Protein AF-A0A956KE11-F1 (afdb_monomer)

pLDDT: mean 88.12, std 10.18, range [36.97, 97.94]

Solvent-accessible surface area (backbone atoms only — not comparable to full-atom values): 7948 Å² total; per-residue (Å²): 66,42,61,69,60,51,49,52,52,52,53,33,39,74,71,63,78,38,51,71,66,59,51,47,53,65,66,60,51,60,54,51,48,78,52,101,87,48,77,42,50,43,34,36,25,60,77,70,75,45,60,56,69,45,77,30,63,95,55,54,39,70,59,51,49,53,53,49,52,57,41,44,76,49,68,42,56,40,45,32,36,56,39,51,71,70,43,50,51,53,33,31,73,78,41,68,81,42,45,73,41,79,86,78,17,31,39,39,40,63,76,96,72,78,82,83,89,73,88,79,90,83,81,90,83,82,86,78,82,82,82,128

Nearest PDB structures (foldseek):
  8std-assembly3_E  TM=9.061E-01  e=2.259E-05  Lactiplantibacillus plantarum WCFS1
  7mj0-assembly2_D  TM=8.560E-01  e=4.032E-05  Lactiplantibacillus plantarum WCFS1
  7mj0-assembly1_B  TM=8.687E-01  e=7.674E-05  Lactiplantibacillus plantarum WCFS1
  8stc-assembly2_D  TM=8.811E-01  e=1.558E-04  Lactiplantibacillus plantarum WCFS1
  7mj1-assembly3_F  TM=8.838E-01  e=1.008E-03  Lactiplantibacillus plantarum WCFS1

Secondary structure (DSSP, 8-state):
--HHHHHHHHHHHHHTSS-HHHHHHHHHS-SEEE-SS-EEETTHHHHHSS--EEE-TT--HHHHHHHHHHHHHTT--EEEES--HHHHHHHHHH-TTPEEETTTTEEEES-SS-------PPP---------

Structure (mmCIF, N/CA/C/O backbone):
data_AF-A0A956KE11-F1
#
_entry.id   AF-A0A956KE11-F1
#
loop_
_atom_site.group_PDB
_atom_site.id
_atom_site.type_symbol
_atom_site.label_atom_id
_atom_site.label_alt_id
_atom_site.label_comp_id
_atom_site.label_asym_id
_atom_site.label_entity_id
_atom_site.label_seq_id
_atom_site.pdbx_PDB_ins_code
_atom_site.Cartn_x
_atom_site.Cartn_y
_atom_site.Cartn_z
_atom_site.occupancy
_atom_site.B_iso_or_equiv
_atom_site.auth_seq_id
_atom_site.auth_comp_id
_atom_site.auth_asym_id
_atom_site.auth_atom_id
_atom_site.pdbx_PDB_model_num
ATOM 1 N N . MET A 1 1 ? -2.389 1.232 8.891 1.00 76.06 1 MET A N 1
ATOM 2 C CA . MET A 1 1 ? -3.772 1.565 9.278 1.00 76.06 1 MET A CA 1
ATOM 3 C C . MET A 1 1 ? -4.505 2.417 8.234 1.00 76.06 1 MET A C 1
ATOM 5 O O . MET A 1 1 ? -4.085 3.531 7.936 1.00 76.06 1 MET A O 1
ATOM 9 N N . HIS A 1 2 ? -5.618 1.891 7.710 1.00 80.00 2 HIS A N 1
ATOM 10 C CA . HIS A 1 2 ? -6.595 2.603 6.868 1.00 80.00 2 HIS A CA 1
ATOM 11 C C . HIS A 1 2 ? -7.707 3.247 7.735 1.00 80.00 2 HIS A C 1
ATOM 13 O O . HIS A 1 2 ? -8.041 2.657 8.771 1.00 80.00 2 HIS A O 1
ATOM 19 N N . PRO A 1 3 ? -8.317 4.389 7.345 1.00 81.88 3 PRO A N 1
ATOM 20 C CA . PRO A 1 3 ? -9.394 5.034 8.110 1.00 81.88 3 PRO A CA 1
ATOM 21 C C . PRO A 1 3 ? -10.563 4.112 8.486 1.00 81.88 3 PRO A C 1
ATOM 23 O O . PRO A 1 3 ? -11.011 4.134 9.630 1.00 81.88 3 PRO A O 1
ATOM 26 N N . ASP A 1 4 ? -11.008 3.243 7.576 1.00 84.56 4 ASP A N 1
ATOM 27 C CA . ASP A 1 4 ? -12.118 2.317 7.857 1.00 84.56 4 ASP A CA 1
ATOM 28 C C . ASP A 1 4 ? -11.767 1.284 8.935 1.00 84.56 4 ASP A C 1
ATOM 30 O O . ASP A 1 4 ? -12.592 0.974 9.792 1.00 84.56 4 ASP A O 1
ATOM 34 N N . ARG A 1 5 ? -10.515 0.801 8.960 1.00 84.31 5 ARG A N 1
ATOM 35 C CA . ARG A 1 5 ? -10.035 -0.096 10.025 1.00 84.31 5 ARG A CA 1
ATOM 36 C C . ARG A 1 5 ? -9.970 0.617 11.374 1.00 84.31 5 ARG A C 1
ATOM 38 O O . ARG A 1 5 ? -10.245 0.000 12.398 1.00 84.31 5 ARG A O 1
ATOM 45 N N . LEU A 1 6 ? -9.601 1.901 11.386 1.00 88.12 6 LEU A N 1
ATOM 46 C CA . LEU A 1 6 ? -9.635 2.704 12.609 1.00 88.12 6 LEU A CA 1
ATOM 47 C C . LEU A 1 6 ? -11.067 2.877 13.103 1.00 88.12 6 LEU A C 1
ATOM 49 O O . LEU A 1 6 ? -11.324 2.703 14.291 1.00 88.12 6 LEU A O 1
ATOM 53 N N . ARG A 1 7 ? -12.003 3.164 12.197 1.00 90.31 7 ARG A N 1
ATOM 54 C CA . ARG A 1 7 ? -13.417 3.272 12.545 1.00 90.31 7 ARG A CA 1
ATOM 55 C C . ARG A 1 7 ? -13.948 1.971 13.150 1.00 90.31 7 ARG A C 1
ATOM 57 O O . ARG A 1 7 ? -14.533 2.027 14.225 1.00 90.31 7 ARG A O 1
ATOM 64 N N . ASP A 1 8 ? -13.670 0.823 12.530 1.00 91.44 8 ASP A N 1
ATOM 65 C CA . ASP A 1 8 ? -14.057 -0.487 13.076 1.00 91.44 8 ASP A CA 1
ATOM 66 C C . ASP A 1 8 ? -13.456 -0.734 14.469 1.00 91.44 8 ASP A C 1
ATOM 68 O O . ASP A 1 8 ? -14.165 -1.149 15.386 1.00 91.44 8 ASP A O 1
ATOM 72 N N . LEU A 1 9 ? -12.169 -0.420 14.671 1.00 91.19 9 LEU A N 1
ATOM 73 C CA . LEU A 1 9 ? -11.523 -0.554 15.980 1.00 91.19 9 LEU A CA 1
ATOM 74 C C . LEU A 1 9 ? -12.224 0.293 17.052 1.00 91.19 9 LEU A C 1
ATOM 76 O O . LEU A 1 9 ? -12.471 -0.197 18.154 1.00 91.19 9 LEU A O 1
ATOM 80 N N . LEU A 1 10 ? -12.561 1.543 16.731 1.00 93.88 10 LEU A N 1
ATOM 81 C CA . LEU A 1 10 ? -13.245 2.451 17.653 1.00 93.88 10 LEU A CA 1
ATOM 82 C C . LEU A 1 10 ? -14.689 2.009 17.930 1.00 93.88 10 LEU A C 1
ATOM 84 O O . LEU A 1 10 ? -15.141 2.089 19.072 1.00 93.88 10 LEU A O 1
ATOM 88 N N . ASP A 1 11 ? -15.398 1.494 16.925 1.00 95.81 11 ASP A N 1
ATOM 89 C CA . ASP A 1 11 ? -16.750 0.956 17.095 1.00 95.81 11 ASP A CA 1
ATOM 90 C C . ASP A 1 11 ? -16.746 -0.300 17.981 1.00 95.81 11 ASP A C 1
ATOM 92 O O . ASP A 1 11 ? -17.607 -0.450 18.851 1.00 95.81 11 ASP A O 1
ATOM 96 N N . ARG A 1 12 ? -15.748 -1.176 17.826 1.00 95.00 12 ARG A N 1
ATOM 97 C CA . ARG A 1 12 ? -15.538 -2.350 18.691 1.00 95.00 12 ARG A CA 1
ATOM 98 C C . ARG A 1 12 ? -15.190 -1.966 20.125 1.00 95.00 12 ARG A C 1
ATOM 100 O O . ARG A 1 12 ? -15.748 -2.546 21.053 1.00 95.00 12 ARG A O 1
ATOM 107 N N . LEU A 1 13 ? -14.330 -0.965 20.313 1.00 95.75 13 LEU A N 1
ATOM 108 C CA . LEU A 1 13 ? -14.021 -0.416 21.636 1.00 95.75 13 LEU A CA 1
ATOM 109 C C . LEU A 1 13 ? -15.288 0.137 22.305 1.00 95.75 13 LEU A C 1
ATOM 111 O O . LEU A 1 13 ? -15.566 -0.172 23.461 1.00 95.75 13 LEU A O 1
ATOM 115 N N . ARG A 1 14 ? -16.108 0.893 21.562 1.00 95.50 14 ARG A N 1
ATOM 116 C CA . ARG A 1 14 ? -17.378 1.449 22.058 1.00 95.50 14 ARG A CA 1
ATOM 117 C C . ARG A 1 14 ? -18.372 0.367 22.490 1.00 95.50 14 ARG A C 1
ATOM 119 O O . ARG A 1 14 ? -19.133 0.597 23.427 1.00 95.50 14 ARG A O 1
ATOM 126 N N . ARG A 1 15 ? -18.395 -0.779 21.805 1.00 96.38 15 ARG A N 1
ATOM 127 C CA . ARG A 1 15 ? -19.250 -1.928 22.149 1.00 96.38 15 ARG A CA 1
ATOM 128 C C . ARG A 1 15 ? -18.702 -2.785 23.295 1.00 96.38 15 ARG A C 1
ATOM 130 O O . ARG A 1 15 ? -19.442 -3.610 23.816 1.00 96.38 15 ARG A O 1
ATOM 137 N N . GLY A 1 16 ? -17.447 -2.579 23.698 1.00 94.62 16 GLY A N 1
ATOM 138 C CA . GLY A 1 16 ? -16.767 -3.405 24.698 1.00 94.62 16 GLY A CA 1
ATOM 139 C C . GLY A 1 16 ? -16.170 -4.702 24.139 1.00 94.62 16 GLY A C 1
ATOM 140 O O . GLY A 1 16 ? -15.747 -5.550 24.916 1.00 94.62 16 GLY A O 1
ATOM 141 N N . ASP A 1 17 ? -16.100 -4.857 22.811 1.00 96.25 17 ASP A N 1
ATOM 142 C CA . ASP A 1 17 ? -15.537 -6.045 22.142 1.00 96.25 17 ASP A CA 1
ATOM 143 C C . ASP A 1 17 ? -13.996 -6.096 22.221 1.00 96.25 17 ASP A C 1
ATOM 145 O O . ASP A 1 17 ? -13.373 -7.106 21.886 1.00 96.25 17 ASP A O 1
ATOM 149 N N . VAL A 1 18 ? -13.368 -4.966 22.549 1.00 95.38 18 VAL A N 1
ATOM 150 C CA . VAL A 1 18 ? -11.917 -4.757 22.637 1.00 95.38 18 VAL A CA 1
ATOM 151 C C . VAL A 1 18 ? -11.669 -3.840 23.832 1.0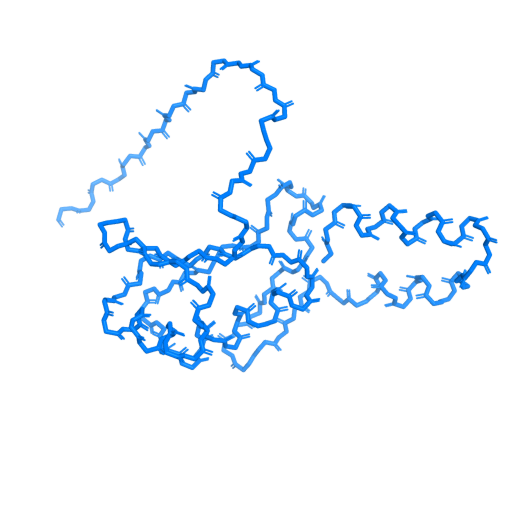0 95.38 18 VAL A C 1
ATOM 153 O O . VAL A 1 18 ? -12.413 -2.875 24.016 1.00 95.38 18 VAL A O 1
ATOM 156 N N . SER A 1 19 ? -10.654 -4.131 24.647 1.00 95.56 19 SER A N 1
ATOM 157 C CA . SER A 1 19 ? -10.302 -3.267 25.778 1.00 95.56 19 SER A CA 1
ATOM 158 C C . SER A 1 19 ? -9.607 -1.982 25.311 1.00 95.56 19 SER A C 1
ATOM 160 O O . SER A 1 19 ? -9.110 -1.890 24.186 1.00 95.56 19 SER A O 1
ATOM 162 N N . VAL A 1 20 ? -9.551 -0.969 26.181 1.00 94.25 20 VAL A N 1
ATOM 163 C CA . VAL A 1 20 ? -8.763 0.244 25.904 1.00 94.25 20 VAL A CA 1
ATOM 164 C C . VAL A 1 20 ? -7.294 -0.117 25.675 1.00 94.25 20 VAL A C 1
ATOM 166 O O . VAL A 1 20 ? -6.698 0.398 24.734 1.00 94.25 20 VAL A O 1
ATOM 169 N N . ASP A 1 21 ? -6.742 -1.034 26.469 1.00 93.94 21 ASP A N 1
ATOM 170 C CA . ASP A 1 21 ? -5.343 -1.457 26.361 1.00 93.94 21 ASP A CA 1
ATOM 171 C C . ASP A 1 21 ? -5.067 -2.171 25.030 1.00 93.94 21 ASP A C 1
ATOM 173 O O . ASP A 1 21 ? -4.112 -1.827 24.336 1.00 93.94 21 ASP A O 1
ATOM 177 N N . ASP A 1 22 ? -5.957 -3.069 24.595 1.00 89.88 22 ASP A N 1
ATOM 178 C CA . ASP A 1 22 ? -5.849 -3.736 23.288 1.00 89.88 22 ASP A CA 1
ATOM 179 C C . ASP A 1 22 ? -5.940 -2.737 22.124 1.00 89.88 22 ASP A C 1
ATOM 181 O O . ASP A 1 22 ? -5.258 -2.866 21.102 1.00 89.88 22 ASP A O 1
ATOM 185 N N . ALA A 1 23 ? -6.826 -1.743 22.242 1.00 89.81 23 ALA A N 1
ATOM 186 C CA . ALA A 1 23 ? -6.963 -0.696 21.240 1.00 89.81 23 ALA A CA 1
ATOM 187 C C . ALA A 1 23 ? -5.708 0.186 21.200 1.00 89.81 23 ALA A C 1
ATOM 189 O O . ALA A 1 23 ? -5.209 0.476 20.111 1.00 89.81 23 ALA A O 1
ATOM 190 N N . LEU A 1 24 ? -5.167 0.561 22.363 1.00 89.38 24 LEU A N 1
ATOM 191 C CA . LEU A 1 24 ? -3.918 1.307 22.476 1.00 89.38 24 LEU A CA 1
ATOM 192 C C . LEU A 1 24 ? -2.752 0.525 21.881 1.00 89.38 24 LEU A C 1
ATOM 194 O O . LEU A 1 24 ? -2.011 1.106 21.102 1.00 89.38 24 LEU A O 1
ATOM 198 N N . GLU A 1 25 ? -2.612 -0.771 22.152 1.00 87.25 25 GLU A N 1
ATOM 199 C CA . GLU A 1 25 ? -1.542 -1.594 21.576 1.00 87.25 25 GLU A CA 1
ATOM 200 C C . GLU A 1 25 ? -1.622 -1.632 20.041 1.00 87.25 25 GLU A C 1
ATOM 202 O O . GLU A 1 25 ? -0.618 -1.461 19.345 1.00 87.25 25 GLU A O 1
ATOM 207 N N . ARG A 1 26 ? -2.831 -1.778 19.486 1.00 82.69 26 ARG A N 1
ATOM 208 C CA . ARG A 1 26 ? -3.051 -1.760 18.029 1.00 82.69 26 ARG A CA 1
ATOM 209 C C . ARG A 1 26 ? -2.744 -0.406 17.396 1.00 82.69 26 ARG A C 1
ATOM 211 O O . ARG A 1 26 ? -2.255 -0.381 16.271 1.00 82.69 26 ARG A O 1
ATOM 218 N N . LEU A 1 27 ? -3.032 0.691 18.0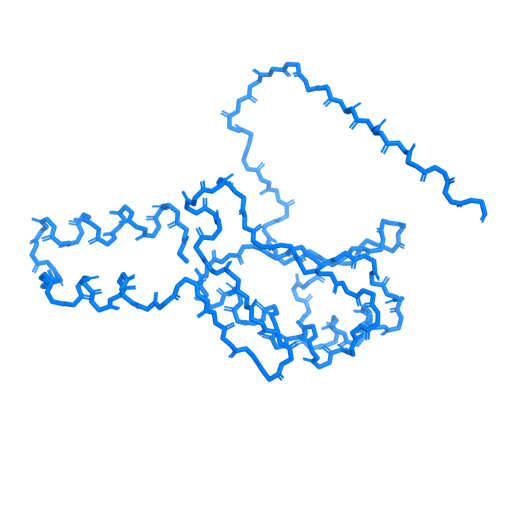95 1.00 81.56 27 LEU A N 1
ATOM 219 C CA . LEU A 1 27 ? -2.703 2.053 17.659 1.00 81.56 27 LEU A CA 1
ATOM 220 C C . LEU A 1 27 ? -1.221 2.395 17.864 1.00 81.56 27 LEU A C 1
ATOM 222 O O . LEU A 1 27 ? -0.675 3.211 17.124 1.00 81.56 27 LEU A O 1
ATOM 226 N N . ALA A 1 28 ? -0.593 1.793 18.876 1.00 76.94 28 ALA A N 1
ATOM 227 C CA . ALA A 1 28 ? 0.796 1.999 19.263 1.00 76.94 28 ALA A CA 1
ATOM 228 C C . ALA A 1 28 ? 1.774 1.192 18.411 1.00 76.94 28 ALA A C 1
ATOM 230 O O . ALA A 1 28 ? 2.962 1.524 18.406 1.00 76.94 28 ALA A O 1
ATOM 231 N N . ARG A 1 29 ? 1.303 0.179 17.661 1.00 70.81 29 ARG A N 1
ATOM 232 C CA . ARG A 1 29 ? 2.075 -0.357 16.535 1.00 70.81 29 ARG A CA 1
ATOM 233 C C . ARG A 1 29 ? 2.493 0.832 15.688 1.00 70.81 29 ARG A C 1
ATOM 235 O O . ARG A 1 29 ? 1.654 1.561 15.163 1.00 70.81 29 ARG A O 1
ATOM 242 N N . LEU A 1 30 ? 3.804 1.072 15.690 1.00 63.22 30 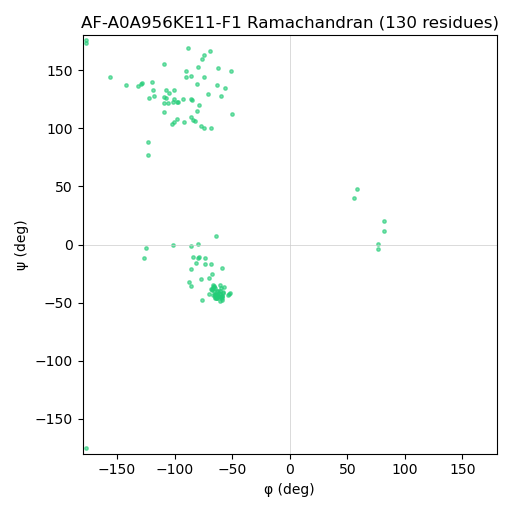LEU A N 1
ATOM 243 C CA . LEU A 1 30 ? 4.397 2.270 15.126 1.00 63.22 30 LEU A CA 1
ATOM 244 C C . LEU A 1 30 ? 3.874 2.462 13.702 1.00 63.22 30 LEU A C 1
ATOM 246 O O . LEU A 1 30 ? 3.641 1.477 12.998 1.00 63.22 30 LEU A O 1
ATOM 250 N N . PRO A 1 31 ? 3.765 3.715 13.232 1.00 73.62 31 PRO A N 1
ATOM 251 C CA . PRO A 1 31 ? 3.283 4.008 11.889 1.00 73.62 31 PRO A CA 1
ATOM 252 C C . PRO A 1 31 ? 4.209 3.467 10.795 1.00 73.62 31 PRO A C 1
ATOM 254 O O . PRO A 1 31 ? 4.013 3.790 9.635 1.00 73.62 31 PRO A O 1
ATOM 257 N N . PHE A 1 32 ? 5.228 2.683 11.147 1.00 77.62 32 PHE A N 1
ATOM 258 C CA . PHE A 1 32 ? 6.189 2.112 10.240 1.00 77.62 32 PHE A CA 1
ATOM 259 C C . PHE A 1 32 ? 6.314 0.609 10.453 1.00 77.62 32 PHE A C 1
ATOM 261 O O . PHE A 1 32 ? 6.386 0.143 11.588 1.00 77.62 32 PHE A O 1
ATOM 268 N N . VAL A 1 33 ? 6.407 -0.123 9.350 1.00 78.81 33 VAL A N 1
ATOM 269 C CA . VAL A 1 33 ? 6.904 -1.498 9.345 1.00 78.81 33 VAL A CA 1
ATOM 270 C C . VAL A 1 33 ? 8.303 -1.469 8.756 1.00 78.81 33 VAL A C 1
ATOM 272 O O . VAL A 1 33 ? 8.494 -1.009 7.628 1.00 78.81 33 VAL A O 1
ATOM 275 N N . ASP A 1 34 ? 9.273 -1.940 9.531 1.00 79.25 34 ASP A N 1
ATOM 276 C CA . ASP A 1 34 ? 10.620 -2.181 9.036 1.00 79.25 34 ASP A CA 1
ATOM 277 C C . ASP A 1 34 ? 10.627 -3.526 8.307 1.00 79.25 34 ASP A C 1
ATOM 279 O O . ASP A 1 34 ? 10.381 -4.584 8.887 1.00 79.25 34 ASP A O 1
ATOM 283 N N . THR A 1 35 ? 10.861 -3.460 7.005 1.00 78.75 35 THR A N 1
ATOM 284 C CA . THR A 1 35 ? 11.332 -4.598 6.215 1.00 78.75 35 THR A CA 1
ATOM 285 C C . THR A 1 35 ? 12.856 -4.615 6.261 1.00 78.75 35 THR A C 1
ATOM 287 O O . THR A 1 35 ? 13.478 -3.631 6.667 1.00 78.75 35 THR A O 1
ATOM 290 N N . GLU A 1 36 ? 13.485 -5.687 5.787 1.00 76.50 36 GLU A N 1
ATOM 291 C CA . GLU A 1 36 ? 14.953 -5.753 5.702 1.00 76.50 36 GLU A CA 1
ATOM 292 C C . GLU A 1 36 ? 15.545 -4.622 4.825 1.00 76.50 36 GLU A C 1
ATOM 294 O O . GLU A 1 36 ? 16.710 -4.257 4.969 1.00 76.50 36 GLU A O 1
ATOM 299 N N . PHE A 1 37 ? 14.734 -4.007 3.954 1.00 78.62 37 PHE A N 1
ATOM 300 C CA . PHE A 1 37 ? 15.206 -3.089 2.909 1.00 78.62 37 PHE A CA 1
ATOM 301 C C . PHE A 1 37 ? 14.530 -1.715 2.899 1.00 78.62 37 PHE A C 1
ATOM 303 O O . PHE A 1 37 ? 14.963 -0.817 2.173 1.00 78.62 37 PHE A O 1
ATOM 310 N N . ALA A 1 38 ? 13.447 -1.540 3.648 1.00 81.00 38 ALA A N 1
ATOM 311 C CA . ALA A 1 38 ? 12.669 -0.312 3.662 1.00 81.00 38 ALA A CA 1
ATOM 312 C C . ALA A 1 38 ? 11.889 -0.153 4.965 1.00 81.00 38 ALA A C 1
ATOM 314 O O . ALA A 1 38 ? 11.322 -1.106 5.499 1.00 81.00 38 ALA A O 1
ATOM 315 N N . ARG A 1 39 ? 11.777 1.094 5.410 1.00 83.75 39 ARG A N 1
ATOM 316 C CA . ARG A 1 39 ? 10.874 1.496 6.481 1.00 83.75 39 ARG A CA 1
ATOM 317 C C . ARG A 1 39 ? 9.608 2.071 5.863 1.00 83.75 39 ARG A C 1
ATOM 319 O O . ARG A 1 39 ? 9.641 3.149 5.274 1.00 83.75 39 ARG A O 1
ATOM 326 N N . VAL A 1 40 ? 8.512 1.332 5.954 1.00 84.31 40 VAL A N 1
ATOM 327 C CA . VAL A 1 40 ? 7.281 1.604 5.205 1.00 84.31 40 VAL A CA 1
ATOM 328 C C . VAL A 1 40 ? 6.257 2.289 6.099 1.00 84.31 40 VAL A C 1
ATOM 330 O O . VAL A 1 40 ? 5.888 1.715 7.117 1.00 84.31 40 VAL A O 1
ATOM 333 N N . ASP A 1 41 ? 5.769 3.476 5.725 1.00 84.94 41 ASP A N 1
ATOM 334 C CA . ASP A 1 41 ? 4.761 4.218 6.498 1.00 84.94 41 ASP A CA 1
ATOM 335 C C . ASP A 1 41 ? 3.351 3.641 6.314 1.00 84.94 41 ASP A C 1
ATOM 337 O O . ASP A 1 41 ? 2.651 3.889 5.331 1.00 84.94 41 ASP A O 1
ATOM 341 N N . THR A 1 42 ? 2.893 2.889 7.304 1.00 84.06 42 THR A N 1
ATOM 342 C CA . THR A 1 42 ? 1.583 2.251 7.293 1.00 84.06 42 THR A CA 1
ATOM 343 C C . THR A 1 42 ? 0.478 3.191 7.772 1.00 84.06 42 THR A C 1
ATOM 345 O O . THR A 1 42 ? -0.694 2.847 7.622 1.00 84.06 42 THR A O 1
ATOM 348 N N . HIS A 1 43 ? 0.775 4.366 8.336 1.00 85.69 43 HIS A N 1
ATOM 349 C CA . HIS A 1 43 ? -0.235 5.346 8.776 1.00 85.69 43 HIS A CA 1
ATOM 350 C C . HIS A 1 43 ? -0.406 6.503 7.790 1.00 85.69 43 HIS A C 1
ATOM 352 O O . HIS A 1 43 ? -1.251 7.375 8.014 1.00 85.69 43 HIS A O 1
ATOM 358 N N . ARG A 1 44 ? 0.343 6.523 6.684 1.00 82.88 44 ARG A N 1
ATOM 359 C CA . ARG A 1 44 ? 0.248 7.583 5.677 1.00 82.88 44 ARG A CA 1
ATOM 360 C C . ARG A 1 44 ? -1.179 7.816 5.187 1.00 82.88 44 ARG A C 1
ATOM 362 O O . ARG A 1 44 ? -1.610 8.964 5.160 1.00 82.88 44 ARG A O 1
ATOM 369 N N . ALA A 1 45 ? -1.940 6.747 4.940 1.00 85.12 45 ALA A N 1
ATOM 370 C CA . ALA A 1 45 ? -3.343 6.843 4.529 1.00 85.12 45 ALA A CA 1
ATOM 371 C C . ALA A 1 45 ? -4.209 7.604 5.545 1.00 85.12 45 ALA A C 1
ATOM 373 O O . ALA A 1 45 ? -5.019 8.441 5.163 1.00 85.12 45 ALA A O 1
ATOM 374 N N . LEU A 1 46 ? -4.001 7.373 6.844 1.00 83.31 46 LEU A N 1
ATOM 375 C CA . LEU A 1 46 ? -4.723 8.081 7.901 1.00 83.31 46 LEU A CA 1
ATOM 376 C C . LEU A 1 46 ? -4.350 9.570 7.963 1.00 83.31 46 LEU A C 1
ATOM 378 O O . LEU A 1 46 ? -5.208 10.409 8.219 1.00 83.31 46 LEU A O 1
ATOM 382 N N . ARG A 1 47 ? -3.072 9.902 7.747 1.00 84.94 47 ARG A N 1
ATOM 383 C CA . ARG A 1 47 ? -2.551 11.271 7.912 1.00 84.94 47 ARG A CA 1
ATOM 384 C C . ARG A 1 47 ? -2.693 12.141 6.665 1.00 84.94 47 ARG A C 1
ATOM 386 O O . ARG A 1 47 ? -2.817 13.353 6.788 1.00 84.94 47 ARG A O 1
ATOM 393 N N . GLN A 1 48 ? -2.613 11.537 5.483 1.00 83.38 48 GLN A N 1
ATOM 394 C CA . GLN A 1 48 ? -2.516 12.229 4.193 1.00 83.38 48 GLN A CA 1
ATOM 395 C C . GLN A 1 48 ? -3.613 11.817 3.203 1.00 83.38 48 GLN A C 1
ATOM 397 O O . GLN A 1 48 ? -3.659 12.345 2.097 1.00 83.38 48 GLN A O 1
ATOM 402 N N . GLY A 1 49 ? -4.481 10.868 3.566 1.00 77.69 49 GLY A N 1
ATOM 403 C CA . GLY A 1 49 ? -5.562 10.378 2.705 1.00 77.69 49 GLY A CA 1
ATOM 404 C C . GLY A 1 49 ? -5.120 9.412 1.601 1.00 77.69 49 GLY A C 1
ATOM 405 O O . GLY A 1 49 ? -5.973 8.878 0.900 1.00 77.69 49 GLY A O 1
ATOM 406 N N . LEU A 1 50 ? -3.815 9.160 1.448 1.00 79.25 50 LEU A N 1
ATOM 407 C CA . LEU A 1 50 ? -3.257 8.252 0.444 1.00 79.25 50 LEU A CA 1
ATOM 408 C C . LEU A 1 50 ? -2.284 7.252 1.090 1.00 79.25 50 LEU A C 1
ATOM 410 O O . LEU A 1 50 ? -1.503 7.652 1.960 1.00 79.25 50 LEU A O 1
ATOM 414 N N . PRO A 1 51 ? -2.320 5.964 0.700 1.00 83.06 51 PRO A N 1
ATOM 415 C CA . PRO A 1 51 ? -1.361 4.973 1.175 1.00 83.06 51 PRO A CA 1
ATOM 416 C C . PRO A 1 51 ? 0.045 5.236 0.618 1.00 83.06 51 PRO A C 1
ATOM 418 O O . PRO A 1 51 ? 0.243 6.029 -0.304 1.00 83.06 51 PRO A O 1
ATOM 421 N N . GLU A 1 52 ? 1.034 4.560 1.198 1.00 85.69 52 GLU A N 1
ATOM 422 C CA . GLU A 1 52 ? 2.418 4.606 0.726 1.00 85.69 52 GLU A CA 1
ATOM 423 C C . GLU A 1 52 ? 2.541 4.030 -0.696 1.00 85.69 52 GLU A C 1
ATOM 425 O O . GLU A 1 52 ? 1.962 2.990 -1.013 1.00 85.69 52 GLU A O 1
ATOM 430 N N . VAL A 1 53 ? 3.326 4.696 -1.548 1.00 91.69 53 VAL A N 1
ATOM 431 C CA . VAL A 1 53 ? 3.652 4.237 -2.906 1.00 91.69 53 VAL A CA 1
ATOM 432 C C . VAL A 1 53 ? 5.080 3.712 -2.915 1.00 91.69 53 VAL A C 1
ATOM 434 O O . VAL A 1 53 ? 6.007 4.392 -2.477 1.00 91.69 53 VAL A O 1
ATOM 437 N N . VAL A 1 54 ? 5.282 2.516 -3.461 1.00 93.88 54 VAL A N 1
ATOM 438 C CA . VAL A 1 54 ? 6.599 1.882 -3.514 1.00 93.88 54 VAL A CA 1
ATOM 439 C C . VAL A 1 54 ? 7.360 2.383 -4.740 1.00 93.88 54 VAL A C 1
ATOM 441 O O . VAL A 1 54 ? 6.917 2.261 -5.884 1.00 93.88 54 VAL A O 1
ATOM 444 N N . PHE A 1 55 ? 8.552 2.928 -4.517 1.00 94.25 55 PHE A N 1
ATOM 445 C CA . PHE A 1 55 ? 9.480 3.267 -5.593 1.00 94.25 55 PHE A CA 1
ATOM 446 C C . PHE A 1 55 ? 10.262 2.020 -6.022 1.00 94.25 55 PHE A C 1
ATOM 448 O O . PHE A 1 55 ? 11.129 1.553 -5.277 1.00 94.25 55 PHE A O 1
ATOM 455 N N . GLY A 1 56 ? 9.934 1.464 -7.189 1.00 94.81 56 GLY A N 1
ATOM 456 C CA . GLY A 1 56 ? 10.437 0.174 -7.670 1.00 94.81 56 GLY A CA 1
ATOM 457 C C . GLY A 1 56 ? 11.782 0.224 -8.394 1.00 94.81 56 GLY A C 1
ATOM 458 O O . GLY A 1 56 ? 12.464 -0.796 -8.451 1.00 94.81 56 GLY A O 1
ATOM 459 N N . LEU A 1 57 ? 12.198 1.383 -8.913 1.00 94.19 57 LEU A N 1
ATOM 460 C CA . LEU A 1 57 ? 13.462 1.497 -9.645 1.00 94.19 57 LEU A CA 1
ATOM 461 C C . LEU A 1 57 ? 14.648 1.096 -8.752 1.00 94.19 57 LEU A C 1
ATOM 463 O O . LEU A 1 57 ? 14.804 1.608 -7.641 1.00 94.19 57 LEU A O 1
ATOM 467 N N . GLY A 1 58 ? 15.476 0.178 -9.254 1.00 93.31 58 GLY A N 1
ATOM 468 C CA . GLY A 1 58 ? 16.644 -0.351 -8.547 1.00 93.31 58 GLY A CA 1
ATOM 469 C C . GLY A 1 58 ? 16.336 -1.378 -7.450 1.00 93.31 58 GLY A C 1
ATOM 470 O O . GLY A 1 58 ? 17.273 -1.855 -6.816 1.00 93.31 58 GLY A O 1
ATOM 471 N N . LYS A 1 59 ? 15.064 -1.738 -7.214 1.00 95.00 59 LYS A N 1
ATOM 472 C CA . LYS A 1 59 ? 14.702 -2.808 -6.270 1.00 95.00 59 LYS A CA 1
ATOM 473 C C . LYS A 1 59 ? 14.733 -4.176 -6.931 1.00 95.00 59 LYS A C 1
ATOM 475 O O . LYS A 1 59 ? 14.342 -4.335 -8.085 1.00 95.00 59 LYS A O 1
ATOM 480 N N . THR A 1 60 ? 15.136 -5.179 -6.160 1.00 96.69 60 THR A N 1
ATOM 481 C CA . THR A 1 60 ? 15.037 -6.578 -6.584 1.00 96.69 60 THR A CA 1
ATOM 482 C C . THR A 1 60 ? 13.588 -7.075 -6.478 1.00 96.69 60 THR A C 1
ATOM 484 O O . THR A 1 60 ? 12.796 -6.522 -5.706 1.00 96.69 60 THR A O 1
ATOM 487 N N . PRO A 1 61 ? 13.221 -8.159 -7.190 1.00 97.25 61 PRO A N 1
ATOM 488 C CA . PRO A 1 61 ? 11.899 -8.767 -7.051 1.00 97.25 61 PRO A CA 1
ATOM 489 C C . PRO A 1 61 ? 11.554 -9.125 -5.600 1.00 97.25 61 PRO A C 1
ATOM 491 O O . PRO A 1 61 ? 10.458 -8.821 -5.141 1.0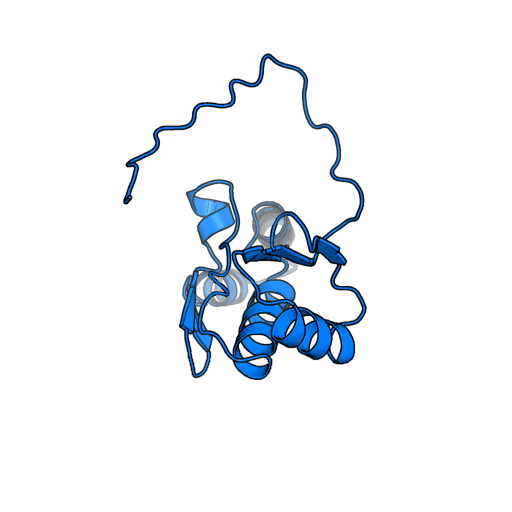0 97.25 61 PRO A O 1
ATOM 494 N N . ALA A 1 62 ? 12.506 -9.702 -4.857 1.00 96.25 62 ALA A N 1
ATOM 495 C CA . ALA A 1 62 ? 12.312 -10.093 -3.460 1.00 96.25 62 ALA A CA 1
ATOM 496 C C . ALA A 1 62 ? 11.984 -8.892 -2.559 1.00 96.25 62 ALA A C 1
ATOM 498 O O . ALA A 1 62 ? 11.066 -8.967 -1.747 1.00 96.25 62 ALA A O 1
ATOM 499 N N . GLN A 1 63 ? 12.673 -7.763 -2.756 1.00 95.44 63 GLN A N 1
ATOM 500 C CA . GLN A 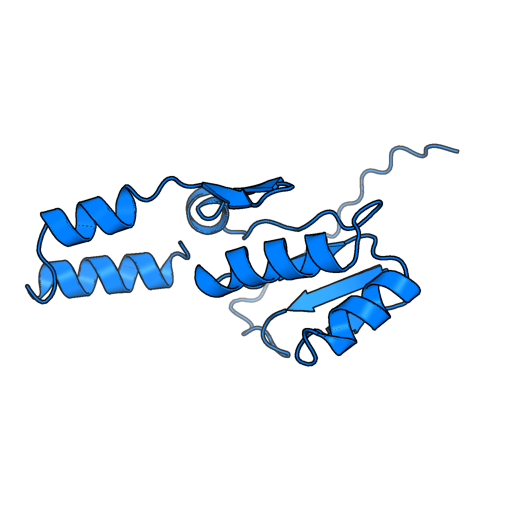1 63 ? 12.409 -6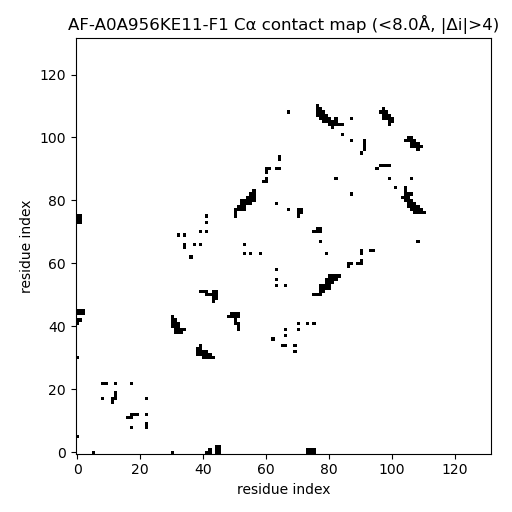.530 -2.011 1.00 95.44 63 GLN A CA 1
ATOM 501 C C . GLN A 1 63 ? 11.003 -5.993 -2.275 1.00 95.44 63 GLN A C 1
ATOM 503 O O . GLN A 1 63 ? 10.315 -5.578 -1.347 1.00 95.44 63 GLN A O 1
ATOM 508 N N . ILE A 1 64 ? 10.564 -5.996 -3.537 1.00 96.25 64 ILE A N 1
ATOM 509 C CA . ILE A 1 64 ? 9.214 -5.544 -3.888 1.00 96.25 64 ILE A CA 1
ATOM 510 C C . ILE A 1 64 ? 8.167 -6.468 -3.262 1.00 96.25 64 ILE A C 1
ATOM 512 O O . ILE A 1 64 ? 7.214 -5.968 -2.67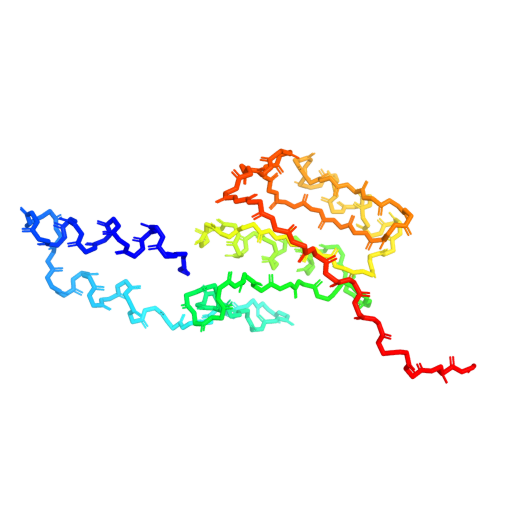5 1.00 96.25 64 ILE A O 1
ATOM 516 N N . ILE A 1 65 ? 8.352 -7.787 -3.351 1.00 95.88 65 ILE A N 1
ATOM 517 C CA . ILE A 1 65 ? 7.423 -8.772 -2.780 1.00 95.88 65 ILE A CA 1
ATOM 518 C C . ILE A 1 65 ? 7.274 -8.573 -1.266 1.00 95.88 65 ILE A C 1
ATOM 520 O O . ILE A 1 65 ? 6.148 -8.537 -0.770 1.00 95.88 65 ILE A O 1
ATOM 524 N N . ASP A 1 66 ? 8.381 -8.394 -0.543 1.00 94.44 66 ASP A N 1
ATOM 525 C CA . ASP A 1 66 ? 8.359 -8.209 0.912 1.00 94.44 66 ASP A CA 1
ATOM 526 C C . ASP A 1 66 ? 7.651 -6.905 1.320 1.00 94.44 66 ASP A C 1
ATOM 528 O O . ASP A 1 66 ? 6.753 -6.905 2.166 1.00 94.44 66 ASP A O 1
ATOM 532 N N . ILE A 1 67 ? 7.971 -5.795 0.644 1.00 93.44 67 ILE A N 1
ATOM 533 C CA . ILE A 1 67 ? 7.334 -4.491 0.891 1.00 93.44 67 ILE A CA 1
ATOM 534 C C . ILE A 1 67 ? 5.833 -4.538 0.580 1.00 93.44 67 ILE A C 1
ATOM 536 O O . ILE A 1 67 ? 5.025 -4.050 1.375 1.00 93.44 67 ILE A O 1
ATOM 540 N N . VAL A 1 68 ? 5.446 -5.121 -0.561 1.00 94.50 68 VAL A N 1
ATOM 541 C CA . VAL A 1 68 ? 4.035 -5.270 -0.949 1.00 94.50 68 VAL A CA 1
ATOM 542 C C . VAL A 1 68 ? 3.299 -6.104 0.096 1.00 94.50 68 VAL A C 1
ATOM 544 O O . VAL A 1 68 ? 2.283 -5.653 0.624 1.00 94.50 68 VAL A O 1
ATOM 547 N N . GLY A 1 69 ? 3.853 -7.255 0.483 1.00 92.31 69 GLY A N 1
ATOM 548 C CA . GLY A 1 69 ? 3.260 -8.112 1.507 1.00 92.31 69 GLY A CA 1
ATOM 549 C C . GLY A 1 69 ? 3.116 -7.409 2.860 1.00 92.31 69 GLY A C 1
ATOM 550 O O . GLY A 1 69 ? 2.109 -7.586 3.549 1.00 92.31 69 GLY A O 1
ATOM 551 N N . ALA A 1 70 ? 4.081 -6.571 3.247 1.00 89.69 70 ALA A N 1
ATOM 552 C CA . ALA A 1 70 ? 3.995 -5.774 4.467 1.00 89.69 70 ALA A CA 1
ATOM 553 C C . ALA A 1 70 ? 2.838 -4.769 4.451 1.00 89.69 70 ALA A C 1
ATOM 555 O O . ALA A 1 70 ? 2.103 -4.665 5.437 1.00 89.69 70 ALA A O 1
ATOM 556 N N . LEU A 1 71 ? 2.643 -4.073 3.333 1.00 89.56 71 LEU A N 1
ATOM 557 C CA . LEU A 1 71 ? 1.553 -3.114 3.156 1.00 89.56 71 LEU A CA 1
ATOM 558 C C . LEU A 1 71 ? 0.179 -3.789 3.067 1.00 89.56 71 LEU A C 1
ATOM 560 O O . LEU A 1 71 ? -0.769 -3.327 3.707 1.00 89.56 71 LEU A O 1
ATOM 564 N N . GLU A 1 72 ? 0.070 -4.896 2.331 1.00 89.81 72 GLU A N 1
ATOM 565 C CA . GLU A 1 72 ? -1.187 -5.637 2.178 1.00 89.81 72 GLU A CA 1
ATOM 566 C C . GLU A 1 72 ? -1.663 -6.233 3.514 1.00 89.81 72 GLU A C 1
ATOM 568 O O . GLU A 1 72 ? -2.857 -6.174 3.825 1.00 89.81 72 GLU A O 1
ATOM 573 N N . ARG A 1 73 ? -0.749 -6.715 4.374 1.00 87.44 73 ARG A N 1
ATOM 574 C CA . ARG A 1 73 ? -1.084 -7.159 5.748 1.00 87.44 73 ARG A CA 1
ATOM 575 C C . ARG A 1 73 ? -1.754 -6.047 6.566 1.00 87.44 73 ARG A C 1
ATOM 577 O O . ARG A 1 73 ? -2.713 -6.285 7.308 1.00 87.44 73 ARG A O 1
ATOM 584 N N . GLU A 1 74 ? -1.315 -4.810 6.366 1.00 82.81 74 GLU A N 1
ATOM 585 C CA . GLU A 1 74 ? -1.897 -3.618 6.992 1.00 82.81 74 GLU A CA 1
ATOM 586 C C . GLU A 1 74 ? -3.182 -3.119 6.310 1.00 82.81 74 GLU A C 1
ATOM 588 O O . GLU A 1 74 ? -3.824 -2.182 6.801 1.00 82.81 74 GLU A O 1
ATOM 593 N N . GLY A 1 75 ? -3.624 -3.811 5.255 1.00 84.00 75 GLY A N 1
ATOM 594 C CA . GLY A 1 75 ? -4.866 -3.554 4.532 1.00 84.00 75 GLY A CA 1
ATOM 595 C C . GLY A 1 75 ? -4.766 -2.442 3.506 1.00 84.00 75 GLY A C 1
ATOM 596 O O . GLY A 1 75 ? -5.794 -1.866 3.158 1.00 84.00 75 GLY A O 1
ATOM 597 N N . HIS A 1 76 ? -3.556 -2.106 3.067 1.00 87.94 76 HIS A N 1
ATOM 598 C CA . HIS A 1 76 ? -3.348 -1.078 2.057 1.00 87.94 76 HIS A CA 1
ATOM 599 C C . HIS A 1 76 ? -3.360 -1.673 0.659 1.00 87.94 76 HIS A C 1
ATOM 601 O O . HIS A 1 76 ? -2.828 -2.757 0.430 1.00 87.94 76 HIS A O 1
ATOM 607 N N . HIS A 1 77 ? -3.910 -0.916 -0.285 1.00 90.88 77 HIS A N 1
ATOM 608 C CA . HIS A 1 77 ? -3.608 -1.123 -1.695 1.00 90.88 77 HIS A CA 1
ATOM 609 C C . HIS A 1 77 ? -2.213 -0.588 -1.996 1.00 90.88 77 HIS A C 1
ATOM 611 O O . HIS A 1 77 ? -1.805 0.433 -1.434 1.00 90.88 77 HIS A O 1
ATOM 617 N N . VAL A 1 78 ? -1.496 -1.263 -2.889 1.00 94.12 78 VAL A N 1
ATOM 618 C CA . VAL A 1 78 ? -0.097 -0.947 -3.172 1.00 94.12 78 VAL A CA 1
ATOM 619 C C . VAL A 1 78 ? 0.078 -0.619 -4.641 1.00 94.12 78 VAL A C 1
ATOM 621 O O . VAL A 1 78 ? -0.262 -1.407 -5.523 1.00 94.12 78 VAL A O 1
ATOM 624 N N . LEU A 1 79 ? 0.664 0.547 -4.896 1.00 95.69 79 LEU A N 1
ATOM 625 C CA . LEU A 1 79 ? 1.182 0.919 -6.201 1.00 95.69 79 LEU A CA 1
ATOM 626 C C . LEU A 1 79 ? 2.707 0.874 -6.147 1.00 95.69 79 LEU A C 1
ATOM 628 O O . LEU A 1 79 ? 3.319 1.525 -5.299 1.00 95.69 79 LEU A O 1
ATOM 632 N N . VAL A 1 80 ? 3.319 0.133 -7.065 1.00 97.12 80 VAL A N 1
ATOM 633 C CA . VAL A 1 80 ? 4.768 0.124 -7.269 1.00 97.12 80 VAL A CA 1
ATOM 634 C C . VAL A 1 80 ? 5.066 0.819 -8.587 1.00 97.12 80 VAL A C 1
ATOM 636 O O . VAL A 1 80 ? 4.498 0.469 -9.617 1.00 97.12 80 VAL A O 1
ATOM 639 N N . THR A 1 81 ? 5.947 1.812 -8.554 1.00 97.00 81 THR A N 1
ATOM 640 C CA . THR A 1 81 ? 6.244 2.679 -9.701 1.00 97.00 81 THR A CA 1
ATOM 641 C C . THR A 1 81 ? 7.628 2.419 -10.280 1.00 97.00 81 THR A C 1
ATOM 643 O O . THR A 1 81 ? 8.528 1.978 -9.565 1.00 97.00 81 THR A O 1
ATOM 646 N N . ARG A 1 82 ? 7.820 2.752 -11.564 1.00 96.00 82 ARG A N 1
ATOM 647 C CA . ARG A 1 82 ? 9.109 2.647 -12.273 1.00 96.00 82 ARG A CA 1
ATOM 648 C C . ARG A 1 82 ? 9.706 1.235 -12.230 1.00 96.00 82 ARG A C 1
ATOM 650 O O . ARG A 1 82 ? 10.914 1.074 -12.074 1.00 96.00 82 ARG A O 1
ATOM 657 N N . VAL A 1 83 ? 8.864 0.218 -12.365 1.00 96.62 83 VAL A N 1
ATOM 658 C CA . VAL A 1 83 ? 9.289 -1.188 -12.358 1.00 96.62 83 VAL A CA 1
ATOM 659 C C . VAL A 1 83 ? 9.832 -1.563 -13.740 1.00 96.62 83 VAL A C 1
ATOM 661 O O . VAL A 1 83 ? 9.283 -1.136 -14.754 1.00 96.62 83 VAL A O 1
ATOM 664 N N . GLU A 1 84 ? 10.936 -2.305 -13.787 1.00 96.12 84 GLU A N 1
ATOM 665 C CA . GLU A 1 84 ? 11.450 -2.895 -15.032 1.00 96.12 84 GLU A CA 1
ATOM 666 C C . GLU A 1 84 ? 10.667 -4.168 -15.384 1.00 96.12 84 GLU A C 1
ATOM 668 O O . GLU A 1 84 ? 10.113 -4.832 -14.504 1.00 96.12 84 GLU A O 1
ATOM 673 N N . GLU A 1 85 ? 10.582 -4.517 -16.668 1.00 95.81 85 GLU A N 1
ATOM 674 C CA . GLU A 1 85 ? 9.698 -5.597 -17.128 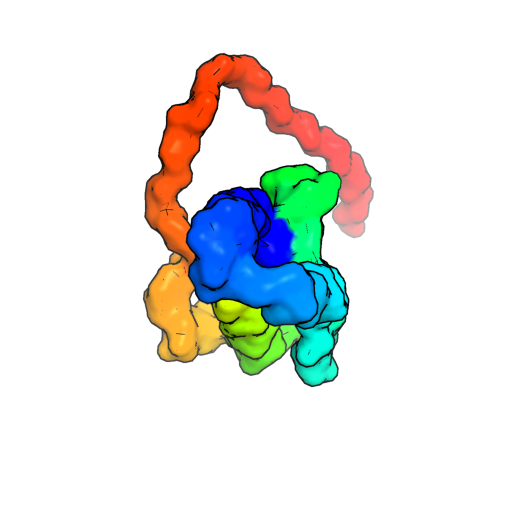1.00 95.81 85 GLU A CA 1
ATOM 675 C C . GLU A 1 85 ? 10.066 -6.972 -16.540 1.00 95.81 85 GLU A C 1
ATOM 677 O O . GLU A 1 85 ? 9.190 -7.754 -16.158 1.00 95.81 85 GLU A O 1
ATOM 682 N N . ASP A 1 86 ? 11.358 -7.271 -16.445 1.00 96.81 86 ASP A N 1
ATOM 683 C CA . ASP A 1 86 ? 11.886 -8.507 -15.867 1.00 96.81 86 ASP A CA 1
ATOM 684 C C . ASP A 1 86 ? 11.561 -8.614 -14.370 1.00 96.81 86 ASP A C 1
ATOM 686 O O . ASP A 1 86 ? 11.084 -9.656 -13.905 1.00 96.81 86 ASP A O 1
ATOM 690 N N . VAL A 1 87 ? 11.717 -7.510 -13.636 1.00 97.56 87 VAL A N 1
ATOM 691 C CA . VAL A 1 87 ? 11.349 -7.405 -12.223 1.00 97.56 87 VAL A CA 1
ATOM 692 C C . VAL A 1 87 ? 9.843 -7.581 -12.048 1.00 97.56 87 VAL A C 1
ATOM 694 O O . VAL A 1 87 ? 9.410 -8.369 -11.205 1.00 97.56 87 VAL A O 1
ATOM 697 N N . ALA A 1 88 ? 9.032 -6.912 -12.871 1.00 97.19 88 ALA A N 1
ATOM 698 C CA . ALA A 1 88 ? 7.578 -7.031 -12.830 1.00 97.19 88 ALA A CA 1
ATOM 699 C C . ALA A 1 88 ? 7.111 -8.466 -13.101 1.00 97.19 88 ALA A C 1
ATOM 701 O O . ALA A 1 88 ? 6.208 -8.967 -12.427 1.00 97.19 88 ALA A O 1
ATOM 702 N N . ARG A 1 89 ? 7.747 -9.154 -14.054 1.00 97.44 89 ARG A N 1
ATOM 703 C CA . ARG A 1 89 ? 7.467 -10.558 -14.374 1.00 97.44 89 ARG A CA 1
ATOM 704 C C . ARG A 1 89 ? 7.780 -11.478 -13.197 1.00 97.44 89 ARG A C 1
ATOM 706 O O . ARG A 1 89 ? 6.950 -12.320 -12.860 1.00 97.44 89 ARG A O 1
ATOM 713 N N . ALA A 1 90 ? 8.934 -11.297 -12.559 1.00 97.88 90 ALA A N 1
ATOM 714 C CA . ALA A 1 90 ? 9.328 -12.075 -11.389 1.00 97.88 90 ALA A CA 1
ATOM 715 C C . ALA A 1 90 ? 8.390 -11.832 -10.195 1.00 97.88 90 ALA A C 1
ATOM 717 O O . ALA A 1 90 ? 7.948 -12.786 -9.557 1.00 97.88 90 ALA A O 1
ATOM 718 N N . VAL A 1 91 ? 8.018 -10.574 -9.934 1.00 97.94 91 VAL A N 1
ATOM 719 C CA . VAL A 1 91 ? 7.062 -10.238 -8.867 1.00 97.94 91 VAL A CA 1
ATOM 720 C C . VAL A 1 91 ? 5.698 -10.863 -9.141 1.00 97.94 91 VAL A C 1
ATOM 722 O O . VAL A 1 91 ? 5.125 -11.466 -8.242 1.00 97.94 91 VAL A O 1
ATOM 725 N N . ARG A 1 92 ? 5.194 -10.801 -10.379 1.00 97.75 92 ARG A N 1
ATOM 726 C CA . ARG A 1 92 ? 3.904 -11.412 -10.746 1.00 97.75 92 ARG A CA 1
ATOM 727 C C . ARG A 1 92 ? 3.902 -12.935 -10.699 1.00 97.75 92 ARG A C 1
ATOM 729 O O . ARG A 1 92 ? 2.845 -13.522 -10.509 1.00 97.75 92 ARG A O 1
ATOM 736 N N . ALA A 1 93 ? 5.053 -13.582 -10.860 1.00 97.56 93 ALA A N 1
ATOM 737 C CA . ALA A 1 93 ? 5.148 -15.023 -10.652 1.00 97.56 93 ALA A CA 1
ATOM 738 C C . ALA A 1 93 ? 4.918 -15.401 -9.176 1.00 97.56 93 ALA A C 1
ATOM 740 O O . ALA A 1 93 ? 4.317 -16.435 -8.902 1.00 97.56 93 ALA A O 1
ATOM 741 N N . ALA A 1 94 ? 5.360 -14.557 -8.236 1.00 97.50 94 ALA A N 1
ATOM 742 C CA . ALA A 1 94 ? 5.166 -14.765 -6.799 1.00 97.50 94 ALA A CA 1
ATOM 743 C C . ALA A 1 94 ? 3.821 -14.224 -6.279 1.00 97.50 94 ALA A C 1
ATOM 745 O O . ALA A 1 94 ? 3.216 -14.822 -5.393 1.00 97.50 94 ALA A O 1
ATOM 746 N N . LEU A 1 95 ? 3.354 -13.103 -6.831 1.00 96.50 95 LEU A N 1
ATOM 747 C CA . LEU A 1 95 ? 2.121 -12.403 -6.464 1.00 96.50 95 LEU A CA 1
ATOM 748 C C . LEU A 1 95 ? 1.220 -12.275 -7.709 1.00 96.50 95 LEU A C 1
ATOM 750 O O . LEU A 1 95 ? 1.170 -11.211 -8.338 1.00 96.50 95 LEU A O 1
ATOM 754 N N . PRO A 1 96 ? 0.528 -13.357 -8.116 1.00 95.56 96 PRO A N 1
ATOM 755 C CA . PRO A 1 96 ? -0.192 -13.416 -9.390 1.00 95.56 96 PRO A CA 1
ATOM 756 C C . PRO A 1 96 ? -1.421 -12.502 -9.458 1.00 95.56 96 PRO A C 1
ATOM 758 O O . PRO A 1 96 ? -1.886 -12.203 -10.558 1.00 95.56 96 PRO A O 1
ATOM 761 N N . HIS A 1 97 ? -1.926 -12.029 -8.314 1.00 95.00 97 HIS A N 1
ATOM 762 C CA . HIS A 1 97 ? -2.998 -11.031 -8.237 1.00 95.00 97 HIS A CA 1
ATOM 763 C C . HIS A 1 97 ? -2.533 -9.613 -8.597 1.00 95.00 97 HIS A C 1
ATOM 765 O O . HIS A 1 97 ? -3.364 -8.733 -8.801 1.00 95.00 97 HIS A O 1
ATOM 771 N N . GLY A 1 98 ? -1.220 -9.382 -8.699 1.00 95.12 98 GLY A N 1
ATOM 772 C CA . GLY A 1 98 ? -0.658 -8.107 -9.130 1.00 95.12 98 GLY A CA 1
ATOM 773 C C . GLY A 1 98 ? -0.877 -7.837 -10.620 1.00 95.12 98 GLY A C 1
ATOM 774 O O . GLY A 1 98 ? -0.516 -8.644 -11.490 1.00 95.12 98 GLY A O 1
ATOM 775 N N . ARG A 1 99 ? -1.400 -6.651 -10.935 1.00 95.25 99 ARG A N 1
ATOM 776 C CA . ARG A 1 99 ? -1.581 -6.167 -12.309 1.00 95.25 99 ARG A CA 1
ATOM 777 C C . ARG A 1 99 ? -0.371 -5.347 -12.741 1.00 95.25 99 ARG A C 1
ATOM 779 O O . ARG A 1 99 ? -0.020 -4.381 -12.076 1.00 95.25 99 ARG A O 1
ATOM 786 N N . HIS A 1 100 ? 0.247 -5.718 -13.861 1.00 96.69 100 HIS A N 1
ATOM 787 C CA . HIS A 1 100 ? 1.345 -4.956 -14.458 1.00 96.69 100 HIS A CA 1
ATOM 788 C C . HIS A 1 100 ? 0.837 -4.109 -15.621 1.00 96.69 100 HIS A C 1
ATOM 790 O O . HIS A 1 100 ? 0.260 -4.646 -16.566 1.00 96.69 100 HIS A O 1
ATOM 796 N N . ASP A 1 101 ? 1.098 -2.809 -15.559 1.00 96.62 101 ASP A N 1
ATOM 797 C CA . ASP A 1 101 ? 1.018 -1.909 -16.701 1.00 96.62 101 ASP A CA 1
ATOM 798 C C . ASP A 1 101 ? 2.437 -1.676 -17.227 1.00 96.62 101 ASP A C 1
ATOM 800 O O . ASP A 1 101 ? 3.238 -0.977 -16.601 1.00 96.62 101 ASP A O 1
ATOM 804 N N . ALA A 1 102 ? 2.754 -2.293 -18.366 1.00 95.25 102 ALA A N 1
ATOM 805 C CA . ALA A 1 102 ? 4.087 -2.224 -18.955 1.00 95.25 102 ALA A CA 1
ATOM 806 C C . ALA A 1 102 ? 4.421 -0.833 -19.518 1.00 95.25 102 ALA A C 1
ATOM 808 O O . ALA A 1 102 ? 5.586 -0.443 -19.526 1.00 95.25 102 ALA A O 1
ATOM 809 N N . VAL A 1 103 ? 3.415 -0.073 -19.965 1.00 95.62 103 VAL A N 1
ATOM 810 C CA . VAL A 1 103 ? 3.616 1.260 -20.554 1.00 95.62 103 VAL A CA 1
ATOM 811 C C . VAL A 1 103 ? 3.908 2.270 -19.453 1.00 95.62 103 VAL A C 1
ATOM 813 O O . VAL A 1 103 ? 4.875 3.026 -19.536 1.00 95.62 103 VAL A O 1
ATOM 816 N N . ALA A 1 104 ? 3.104 2.256 -18.391 1.00 94.69 104 ALA A N 1
ATOM 817 C CA . ALA A 1 104 ? 3.287 3.132 -17.240 1.00 94.69 104 ALA A CA 1
ATOM 818 C C . ALA A 1 104 ? 4.390 2.643 -16.283 1.00 94.69 104 ALA A C 1
ATOM 820 O O . ALA A 1 104 ? 4.796 3.383 -15.383 1.00 94.69 104 ALA A O 1
ATOM 821 N N . ARG A 1 105 ? 4.885 1.411 -16.475 1.00 97.50 105 ARG A N 1
ATOM 822 C CA . ARG A 1 105 ? 5.877 0.740 -15.619 1.00 97.50 105 ARG A CA 1
ATOM 823 C C . ARG A 1 105 ? 5.397 0.609 -14.172 1.00 97.50 105 ARG A C 1
ATOM 825 O O . ARG A 1 105 ? 6.118 0.957 -13.227 1.00 97.50 105 ARG A O 1
ATOM 832 N N . LEU A 1 106 ? 4.157 0.149 -14.007 1.00 97.44 106 LEU A N 1
ATOM 833 C CA . LEU A 1 106 ? 3.464 0.075 -12.720 1.00 97.44 106 LEU A CA 1
ATOM 834 C C . LEU A 1 106 ? 3.070 -1.355 -12.360 1.00 97.44 106 LEU A C 1
ATOM 836 O O . LEU A 1 106 ? 2.552 -2.084 -13.203 1.00 97.44 106 LEU A O 1
ATOM 840 N N . LEU A 1 107 ? 3.215 -1.717 -11.086 1.00 97.62 107 LEU A N 1
ATOM 841 C CA . LEU A 1 107 ? 2.492 -2.843 -10.494 1.00 97.62 107 LEU A CA 1
ATOM 842 C C . LEU A 1 107 ? 1.409 -2.323 -9.557 1.00 97.62 107 LEU A C 1
ATOM 844 O O . LEU A 1 107 ? 1.672 -1.470 -8.710 1.00 97.62 107 LEU A O 1
ATOM 848 N N . TRP A 1 108 ? 0.209 -2.866 -9.696 1.00 96.38 108 TRP A N 1
ATOM 849 C CA . TRP A 1 108 ? -0.947 -2.540 -8.876 1.00 96.38 108 TRP A CA 1
ATOM 850 C C . TRP A 1 108 ? -1.433 -3.767 -8.106 1.00 96.38 108 TRP A C 1
ATOM 852 O O . TRP A 1 108 ? -1.702 -4.808 -8.708 1.00 96.38 108 TRP A O 1
ATOM 862 N N . PHE A 1 109 ? -1.577 -3.607 -6.791 1.00 95.75 109 PHE A N 1
ATOM 863 C CA . PHE A 1 109 ? -2.123 -4.593 -5.860 1.00 95.75 109 PHE A CA 1
ATOM 864 C C . PHE A 1 109 ? -3.313 -3.968 -5.129 1.00 95.75 109 PHE A C 1
ATOM 866 O O . PHE A 1 109 ? -3.179 -3.326 -4.086 1.00 95.75 109 PHE A O 1
ATOM 873 N N . GLY A 1 110 ? -4.490 -4.092 -5.727 1.00 91.56 110 GLY A N 1
ATOM 874 C CA . GLY A 1 110 ? -5.736 -3.528 -5.224 1.00 91.56 110 GLY A CA 1
ATOM 875 C C . GLY A 1 110 ? -6.909 -3.922 -6.121 1.00 91.56 110 GLY A C 1
ATOM 876 O O . GLY A 1 110 ? -6.720 -4.715 -7.045 1.00 91.56 110 GLY A O 1
ATOM 877 N N . PRO A 1 111 ? -8.120 -3.401 -5.867 1.00 88.69 111 PRO A N 1
ATOM 878 C CA . PRO A 1 111 ? -9.297 -3.746 -6.655 1.00 88.69 111 PRO A CA 1
ATOM 879 C C . PRO A 1 111 ? -9.136 -3.315 -8.117 1.00 88.69 111 PRO A C 1
ATOM 881 O O . PRO A 1 111 ? -8.428 -2.349 -8.423 1.00 88.69 111 PRO A O 1
ATOM 884 N N . ASP A 1 112 ? -9.811 -4.029 -9.019 1.00 82.50 112 ASP A N 1
ATOM 885 C CA . ASP A 1 112 ? -9.811 -3.691 -10.443 1.00 82.50 112 ASP A CA 1
ATOM 886 C C . ASP A 1 112 ? -10.539 -2.378 -10.719 1.00 82.50 112 ASP A C 1
ATOM 888 O O . ASP A 1 112 ? -10.059 -1.564 -11.512 1.00 82.50 112 ASP A O 1
ATOM 892 N N . GLU A 1 113 ? -11.647 -2.163 -10.012 1.00 82.19 113 GLU A N 1
ATOM 893 C CA . GLU A 1 113 ? -12.460 -0.958 -10.066 1.00 82.19 113 GLU A CA 1
ATOM 894 C C . GLU A 1 113 ? -12.502 -0.291 -8.694 1.00 82.19 113 GLU A C 1
ATOM 896 O O . GLU A 1 113 ? -12.735 -0.932 -7.667 1.00 82.19 113 GLU A O 1
ATOM 901 N N . VAL A 1 114 ? -12.293 1.024 -8.680 1.00 79.31 114 VAL A N 1
ATOM 902 C CA . VAL A 1 114 ? -12.428 1.840 -7.473 1.00 79.31 114 VAL A CA 1
ATOM 903 C C . VAL A 1 114 ? -13.790 2.538 -7.524 1.00 79.31 114 VAL A C 1
ATOM 905 O O . VAL A 1 114 ? -14.125 3.116 -8.56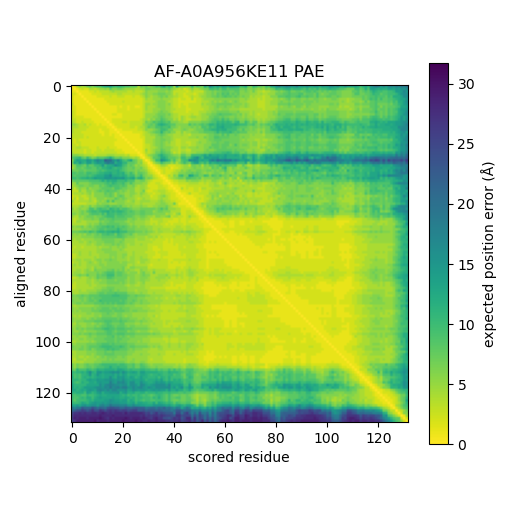2 1.00 79.31 114 VAL A O 1
ATOM 908 N N . PRO A 1 115 ? -14.586 2.520 -6.438 1.00 81.44 115 PRO A N 1
ATOM 909 C CA . PRO A 1 115 ? -15.878 3.192 -6.414 1.00 81.44 115 PRO A CA 1
ATOM 910 C C . PRO A 1 115 ? -15.753 4.681 -6.744 1.00 81.44 115 PRO A C 1
ATOM 912 O O . PRO A 1 115 ? -14.912 5.391 -6.188 1.00 81.44 115 PRO A O 1
ATOM 915 N N . ILE A 1 116 ? -16.633 5.180 -7.612 1.00 82.50 116 ILE A N 1
ATOM 916 C CA . ILE A 1 116 ? -16.726 6.614 -7.894 1.00 82.50 116 ILE A CA 1
ATOM 917 C C . ILE A 1 116 ? -17.401 7.290 -6.696 1.00 82.50 116 ILE A C 1
ATOM 919 O O . ILE A 1 116 ? -18.621 7.259 -6.554 1.00 82.50 116 ILE A O 1
ATOM 923 N N . VAL A 1 117 ? -16.600 7.909 -5.831 1.00 84.00 117 VAL A N 1
ATOM 924 C CA . VAL A 1 117 ? -17.075 8.568 -4.599 1.00 84.00 117 VAL A CA 1
ATOM 925 C C . VAL A 1 117 ? -17.544 10.015 -4.802 1.00 84.00 117 VAL A C 1
ATOM 927 O O . VAL A 1 117 ? -17.994 10.658 -3.858 1.00 84.00 117 VAL A O 1
ATOM 930 N N . GLY A 1 118 ? -17.466 10.555 -6.021 1.00 84.44 118 GLY A N 1
ATOM 931 C CA . GLY A 1 118 ? -17.881 11.927 -6.307 1.00 84.44 118 GLY A CA 1
ATOM 932 C C . GLY A 1 118 ? -17.763 12.309 -7.779 1.00 84.44 118 GLY A C 1
ATOM 933 O O . GLY A 1 118 ? -17.295 11.533 -8.609 1.00 84.44 118 GLY A O 1
ATOM 934 N N . LYS A 1 119 ? -18.204 13.526 -8.106 1.00 85.50 119 LYS A N 1
ATOM 935 C CA . LYS A 1 119 ? -18.070 14.133 -9.437 1.00 85.50 119 LYS A CA 1
ATOM 936 C C . LYS A 1 119 ? -17.531 15.550 -9.277 1.00 85.50 119 LYS A C 1
ATOM 938 O O . LYS A 1 119 ? -17.993 16.283 -8.408 1.00 85.50 119 LYS A O 1
ATOM 943 N N . GLY A 1 120 ? -16.574 15.931 -10.112 1.00 88.56 120 GLY A N 1
ATOM 944 C CA . GLY A 1 120 ? -15.957 17.254 -10.089 1.00 88.56 120 GLY A CA 1
ATOM 945 C C . GLY A 1 120 ? -14.945 17.420 -11.217 1.00 88.56 120 GLY A C 1
ATOM 946 O O . GLY A 1 120 ? -14.648 16.468 -11.939 1.00 88.56 120 GLY A O 1
ATOM 947 N N . THR A 1 121 ? -14.421 18.632 -11.373 1.00 91.56 121 THR A N 1
ATOM 948 C CA . THR A 1 121 ? -13.368 18.922 -12.350 1.00 91.56 121 THR A CA 1
ATOM 949 C C . THR A 1 121 ? -12.023 18.452 -11.806 1.00 91.56 121 THR A C 1
ATOM 951 O O . THR A 1 121 ? -11.581 18.922 -10.760 1.00 91.56 121 THR A O 1
ATOM 954 N N . ILE A 1 122 ? -11.366 17.539 -12.521 1.00 88.38 122 ILE A N 1
ATOM 955 C CA . ILE A 1 122 ? -10.014 17.073 -12.198 1.00 88.38 122 ILE A CA 1
ATOM 956 C C . ILE A 1 122 ? -9.026 17.861 -13.056 1.00 88.38 122 ILE A C 1
ATOM 958 O O . ILE A 1 122 ? -9.109 17.833 -14.282 1.00 88.38 122 ILE A O 1
ATOM 962 N N . ALA A 1 123 ? -8.082 18.548 -12.416 1.00 91.62 123 ALA A N 1
ATOM 963 C CA . ALA A 1 123 ? -6.952 19.166 -13.097 1.00 91.62 123 ALA A CA 1
ATOM 964 C C . ALA A 1 123 ? -5.731 18.244 -12.996 1.00 91.62 123 ALA A C 1
ATOM 966 O O . ALA A 1 123 ? -5.298 17.903 -11.896 1.00 91.62 123 ALA A O 1
ATOM 967 N N . VAL A 1 124 ? -5.161 17.858 -14.138 1.00 88.44 124 VAL A N 1
ATOM 968 C CA . VAL A 1 124 ? -3.860 17.181 -14.193 1.00 88.44 124 VAL A CA 1
ATOM 969 C C . VAL A 1 124 ? -2.797 18.258 -14.360 1.00 88.44 124 VAL A C 1
ATOM 971 O O . VAL A 1 124 ? -2.673 18.854 -15.427 1.00 88.44 124 VAL A O 1
ATOM 974 N N . VAL A 1 125 ? -2.066 18.543 -13.283 1.00 87.88 125 VAL A N 1
ATOM 975 C CA . VAL A 1 125 ? -1.014 19.565 -13.265 1.00 87.88 125 VAL A CA 1
ATOM 976 C C . VAL A 1 125 ? 0.335 18.865 -13.182 1.00 87.88 125 VAL A C 1
ATOM 978 O O . VAL A 1 125 ? 0.646 18.223 -12.182 1.00 87.88 125 VAL A O 1
ATOM 981 N N . SER A 1 126 ? 1.141 18.986 -14.232 1.00 82.81 126 SER A N 1
ATOM 982 C CA . SER A 1 126 ? 2.510 18.474 -14.269 1.00 82.81 126 SER A CA 1
ATOM 983 C C . SER A 1 126 ? 3.499 19.634 -14.231 1.00 82.81 126 SER A C 1
ATOM 985 O O . SER A 1 126 ? 3.492 20.477 -15.127 1.00 82.81 126 SER A O 1
ATOM 987 N N . ALA A 1 127 ? 4.377 19.657 -13.232 1.00 73.12 127 ALA A N 1
ATOM 988 C CA . ALA A 1 127 ? 5.580 20.481 -13.247 1.00 73.12 127 ALA A CA 1
ATOM 989 C C . ALA A 1 127 ? 6.757 19.560 -13.583 1.00 73.12 127 ALA A C 1
ATOM 991 O O . ALA A 1 127 ? 7.165 18.746 -12.757 1.00 73.12 127 ALA A O 1
ATOM 992 N N . GLY A 1 128 ? 7.243 19.621 -14.822 1.00 68.81 128 GLY A N 1
ATOM 993 C CA . GLY A 1 128 ? 8.461 18.921 -15.210 1.00 68.81 128 GLY A CA 1
ATOM 994 C C . GLY A 1 128 ? 9.674 19.782 -14.880 1.00 68.81 128 GLY A C 1
ATOM 995 O O . GLY A 1 128 ? 9.762 20.911 -15.355 1.00 68.81 128 GLY A O 1
ATOM 996 N N . THR A 1 129 ? 10.624 19.252 -14.116 1.00 57.75 129 THR A N 1
ATOM 997 C CA . THR A 1 129 ? 12.026 19.601 -14.355 1.00 57.75 129 THR A CA 1
ATOM 998 C C . THR A 1 129 ? 12.514 18.649 -15.437 1.00 57.75 129 THR A C 1
ATOM 1000 O O . THR A 1 129 ? 12.572 17.439 -15.224 1.00 57.75 129 THR A O 1
ATOM 1003 N N . SER A 1 130 ? 12.760 19.183 -16.632 1.00 47.16 130 SER A N 1
ATOM 1004 C CA . SER A 1 130 ? 13.425 18.447 -17.703 1.00 47.16 130 SER A CA 1
ATOM 1005 C C . SER A 1 130 ? 14.878 18.227 -17.292 1.00 47.16 130 SER A C 1
ATOM 1007 O O . SER A 1 130 ? 15.679 19.148 -17.419 1.00 47.16 130 SER A O 1
ATOM 1009 N N . ASP A 1 131 ? 15.221 17.038 -16.807 1.00 53.72 131 ASP A N 1
ATOM 1010 C CA . ASP A 1 131 ? 16.607 16.586 -16.888 1.00 53.72 131 ASP A CA 1
ATOM 1011 C C . ASP A 1 131 ? 16.768 15.969 -18.281 1.00 53.72 131 ASP A C 1
ATOM 1013 O O . ASP A 1 131 ? 16.149 14.950 -18.600 1.00 53.72 131 ASP A O 1
ATOM 1017 N N . ALA A 1 132 ? 17.480 16.713 -19.133 1.00 36.97 132 ALA A N 1
ATOM 1018 C CA . ALA A 1 132 ? 17.877 16.328 -20.483 1.00 36.97 132 ALA A CA 1
ATOM 1019 C C . ALA A 1 132 ? 18.887 15.171 -20.476 1.00 36.97 132 ALA A C 1
ATOM 1021 O O . ALA A 1 132 ? 19.653 15.061 -19.491 1.00 36.97 132 ALA A O 1
#

Radius of gyration: 17.5 Å; Cα contacts (8 Å, |Δi|>4): 161; chains: 1; bounding box: 37×36×47 Å

Mean predicted aligned error: 6.53 Å

Foldseek 3Di:
DAPVVLVVLVVCCVVVVADPVRSCVVVVPPLWDDDVVDTARLCCCVVPVAHDEAAAPPDALVRVLRNCVVNVVSVDKYKYFPADPVSVVSNCVVVVCWDADNVRRMTTGDDPDDDPPDDDDDDDDDDDPDPD

Sequence (132 aa):
MHPDRLRDLLDRLRRGDVSVDDALERLARLPFVDTEFARVDTHRALRQGLPEVVFGLGKTPAQIIDIVGALEREGHHVLVTRVEEDVARAVRAALPHGRHDAVARLLWFGPDEVPIVGKGTIAVVSAGTSDA